Protein AF-A0A8T7JI98-F1 (afdb_monomer_lite)

Secondary structure (DSSP, 8-state):
-HHHHHHHHHHHHH-----TTTHHHHHHHHHHHHHTTSS-TT----------GGGGTT---

pLDDT: mean 91.42, std 11.62, range [51.16, 98.06]

Radius of gyration: 12.27 Å; chains: 1; bounding box: 33×20×26 Å

Structure (mmCIF, N/CA/C/O backbone):
data_AF-A0A8T7JI98-F1
#
_entry.id   AF-A0A8T7JI98-F1
#
loop_
_atom_site.group_PDB
_atom_site.id
_atom_site.type_symbol
_atom_site.label_atom_id
_atom_site.label_alt_id
_atom_site.label_comp_id
_atom_site.label_asym_id
_atom_site.label_entity_id
_atom_site.label_seq_id
_atom_site.pdbx_PDB_ins_code
_atom_site.Cartn_x
_atom_site.Cartn_y
_atom_site.Cartn_z
_atom_site.occupancy
_atom_site.B_iso_or_equiv
_atom_site.auth_seq_id
_atom_site.auth_comp_id
_atom_site.auth_asym_id
_atom_site.auth_atom_id
_atom_site.pdbx_PDB_model_num
ATOM 1 N N . GLN A 1 1 ? 8.627 11.760 -4.395 1.00 62.97 1 GLN A N 1
ATOM 2 C CA . GLN A 1 1 ? 9.216 11.259 -3.139 1.00 62.97 1 GLN A CA 1
ATOM 3 C C . GLN A 1 1 ? 8.277 10.285 -2.429 1.00 62.97 1 GLN A C 1
ATOM 5 O O . GLN A 1 1 ? 8.605 9.113 -2.370 1.00 62.97 1 GLN A O 1
ATOM 10 N N . GLU A 1 2 ? 7.078 10.715 -2.023 1.00 87.94 2 GLU A N 1
ATOM 11 C CA . GLU A 1 2 ? 6.190 9.946 -1.128 1.00 87.94 2 GLU A CA 1
ATOM 12 C C . GLU A 1 2 ? 5.826 8.514 -1.580 1.00 87.94 2 GLU A C 1
ATOM 14 O O . GLU A 1 2 ? 5.873 7.584 -0.780 1.00 87.94 2 GLU A O 1
ATOM 19 N N . LEU A 1 3 ? 5.484 8.300 -2.859 1.00 93.69 3 LEU A N 1
ATOM 20 C CA . LEU A 1 3 ? 5.058 6.973 -3.326 1.00 93.69 3 LEU A CA 1
ATOM 21 C C . LEU A 1 3 ? 6.187 5.930 -3.282 1.00 93.69 3 LEU A C 1
ATOM 23 O O . LEU A 1 3 ? 5.930 4.775 -2.960 1.00 93.69 3 LEU A O 1
ATOM 27 N N . ILE A 1 4 ? 7.421 6.321 -3.609 1.00 93.94 4 ILE A N 1
ATOM 28 C CA . ILE A 1 4 ? 8.562 5.393 -3.610 1.00 93.94 4 ILE A CA 1
ATOM 29 C C . ILE A 1 4 ? 8.919 4.996 -2.178 1.00 93.94 4 ILE A C 1
ATOM 31 O O . ILE A 1 4 ? 9.080 3.812 -1.902 1.00 93.94 4 ILE A O 1
ATOM 35 N N . GLU A 1 5 ? 8.948 5.961 -1.259 1.00 95.69 5 GLU A N 1
ATOM 36 C CA . GLU A 1 5 ? 9.170 5.704 0.170 1.00 95.69 5 GLU A CA 1
ATOM 37 C C . GLU A 1 5 ? 8.085 4.785 0.744 1.00 95.69 5 GLU A C 1
ATOM 39 O O . GLU A 1 5 ? 8.382 3.844 1.477 1.00 95.69 5 GLU A O 1
ATOM 44 N N . PHE A 1 6 ? 6.823 4.998 0.357 1.00 96.44 6 PHE A N 1
ATOM 45 C CA . PHE A 1 6 ? 5.729 4.106 0.729 1.00 96.44 6 PHE A CA 1
ATOM 46 C C . PHE A 1 6 ? 5.928 2.685 0.193 1.00 96.44 6 PHE A C 1
ATOM 48 O O . PHE A 1 6 ? 5.743 1.723 0.934 1.00 96.44 6 PHE A O 1
ATOM 55 N N . ILE A 1 7 ? 6.312 2.534 -1.077 1.00 95.44 7 ILE A N 1
ATOM 56 C CA . ILE A 1 7 ? 6.567 1.219 -1.675 1.00 95.44 7 ILE A CA 1
ATOM 57 C C . ILE A 1 7 ? 7.707 0.501 -0.940 1.00 95.44 7 ILE A C 1
ATOM 59 O O . ILE A 1 7 ? 7.554 -0.667 -0.589 1.00 95.44 7 ILE A O 1
ATOM 63 N N . GLN A 1 8 ? 8.807 1.201 -0.648 1.00 94.81 8 GLN A N 1
ATOM 64 C CA . GLN A 1 8 ? 9.940 0.657 0.109 1.00 94.81 8 GLN A CA 1
ATOM 65 C C . GLN A 1 8 ? 9.537 0.242 1.528 1.00 94.81 8 GLN A C 1
ATOM 67 O O . GLN A 1 8 ? 9.944 -0.821 2.000 1.00 94.81 8 GLN A O 1
ATOM 72 N N . LEU A 1 9 ? 8.707 1.046 2.200 1.00 96.88 9 LEU A N 1
ATOM 73 C CA . LEU A 1 9 ? 8.158 0.713 3.513 1.00 96.88 9 LEU A CA 1
ATOM 74 C C . LEU A 1 9 ? 7.309 -0.561 3.448 1.00 96.88 9 LEU A C 1
ATOM 76 O O . LEU A 1 9 ? 7.490 -1.458 4.264 1.00 96.88 9 LEU A O 1
ATOM 80 N N . VAL A 1 10 ? 6.407 -0.673 2.470 1.00 97.00 10 VAL A N 1
ATOM 81 C CA . VAL A 1 10 ? 5.564 -1.867 2.305 1.00 97.00 10 VAL A CA 1
ATOM 82 C C . VAL A 1 10 ? 6.413 -3.107 2.038 1.00 97.00 10 VAL A C 1
ATOM 84 O O . VAL A 1 10 ? 6.175 -4.144 2.661 1.00 97.00 10 VAL A O 1
ATOM 87 N N . GLU A 1 11 ? 7.416 -3.014 1.164 1.00 96.38 11 GLU A N 1
ATOM 88 C CA . GLU A 1 11 ? 8.325 -4.130 0.895 1.00 96.38 11 GLU A CA 1
ATOM 89 C C . GLU A 1 11 ? 9.102 -4.531 2.154 1.00 96.38 11 GLU A C 1
ATOM 91 O O . GLU A 1 11 ? 9.174 -5.716 2.470 1.00 96.38 11 GLU A O 1
ATOM 96 N N . THR A 1 12 ? 9.600 -3.559 2.921 1.00 97.69 12 THR A N 1
ATOM 97 C CA . THR A 1 12 ? 10.346 -3.812 4.164 1.00 97.69 12 THR A CA 1
ATOM 98 C C . THR A 1 12 ? 9.480 -4.488 5.230 1.00 97.69 12 THR A C 1
ATOM 100 O O . THR A 1 12 ? 9.912 -5.455 5.852 1.00 97.69 12 THR A O 1
ATOM 103 N N . GLU A 1 13 ? 8.246 -4.021 5.426 1.00 97.88 13 GLU A N 1
ATOM 104 C CA . GLU A 1 13 ? 7.362 -4.506 6.495 1.00 97.88 13 GLU A CA 1
ATOM 105 C C . GLU A 1 13 ? 6.655 -5.825 6.150 1.00 97.88 13 GLU A C 1
ATOM 107 O O . GLU A 1 13 ? 6.266 -6.581 7.041 1.00 97.88 13 GLU A O 1
ATOM 112 N N . THR A 1 14 ? 6.440 -6.106 4.861 1.00 96.56 14 THR A N 1
ATOM 113 C CA . THR A 1 14 ? 5.557 -7.208 4.428 1.00 96.56 14 THR A CA 1
ATOM 114 C C . THR A 1 14 ? 6.183 -8.170 3.423 1.00 96.56 14 THR A C 1
ATOM 116 O O . THR A 1 14 ? 5.578 -9.197 3.115 1.00 96.56 14 THR A O 1
ATOM 119 N N . ASN A 1 15 ? 7.372 -7.858 2.895 1.00 95.88 15 ASN A N 1
ATOM 120 C CA . ASN A 1 15 ? 8.011 -8.560 1.777 1.00 95.88 15 ASN A CA 1
ATOM 121 C C . ASN A 1 15 ? 7.159 -8.575 0.483 1.00 95.88 15 ASN A C 1
ATOM 123 O O . ASN A 1 15 ? 7.393 -9.379 -0.424 1.00 95.88 15 ASN A O 1
ATOM 127 N N . LEU A 1 16 ? 6.154 -7.691 0.385 1.00 95.62 16 LEU A N 1
ATOM 128 C CA . LEU A 1 16 ? 5.337 -7.487 -0.808 1.00 95.62 16 LEU A CA 1
ATOM 129 C C . LEU A 1 16 ? 5.978 -6.426 -1.702 1.00 95.62 16 LEU A C 1
ATOM 131 O O . LEU A 1 16 ? 5.995 -5.244 -1.370 1.00 95.62 16 LEU A O 1
ATOM 135 N N . LYS A 1 17 ? 6.447 -6.848 -2.873 1.00 95.31 17 LYS A N 1
ATOM 136 C CA . LYS A 1 17 ? 6.949 -5.934 -3.904 1.00 95.31 17 LYS A CA 1
ATOM 137 C C . LYS A 1 17 ? 5.784 -5.300 -4.647 1.00 95.31 17 LYS A C 1
ATOM 139 O O . LYS A 1 17 ? 4.908 -6.030 -5.089 1.00 95.31 17 LYS A O 1
ATOM 144 N N . LEU A 1 18 ? 5.809 -3.983 -4.840 1.00 95.62 18 LEU A N 1
ATOM 145 C CA . LEU A 1 18 ? 4.785 -3.224 -5.565 1.00 95.62 18 LEU A CA 1
ATOM 146 C C . LEU A 1 18 ? 5.440 -2.342 -6.620 1.00 95.62 18 LEU A C 1
ATOM 148 O O . LEU A 1 18 ? 6.377 -1.624 -6.309 1.00 95.62 18 LEU A O 1
ATOM 152 N N . ASP A 1 19 ? 4.934 -2.341 -7.846 1.00 94.19 19 ASP A N 1
ATOM 153 C CA . ASP A 1 19 ? 5.461 -1.505 -8.924 1.00 94.19 19 ASP A CA 1
ATOM 154 C C . ASP A 1 19 ? 5.038 -0.024 -8.796 1.00 94.19 19 ASP A C 1
ATOM 156 O O . ASP A 1 19 ?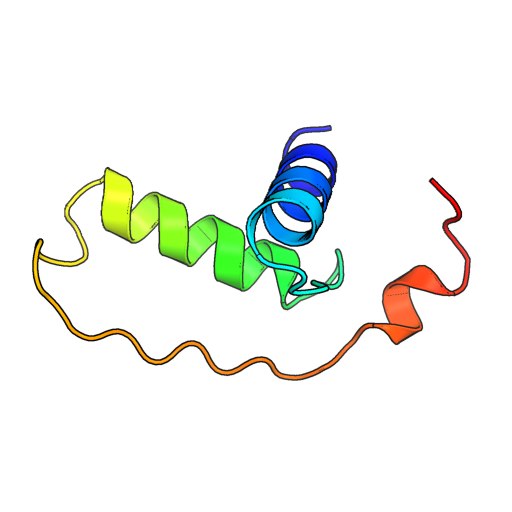 3.923 0.270 -8.351 1.00 94.19 19 ASP A O 1
ATOM 160 N N . PRO A 1 20 ? 5.877 0.932 -9.231 1.00 92.81 20 PRO A N 1
ATOM 161 C CA . PRO A 1 20 ? 5.588 2.360 -9.083 1.00 92.81 20 PRO A CA 1
ATOM 162 C C . PRO A 1 20 ? 4.525 2.873 -10.068 1.00 92.81 20 PRO A C 1
ATOM 164 O O . PRO A 1 20 ? 4.014 3.989 -9.920 1.00 92.81 20 PRO A O 1
ATOM 167 N N . VAL A 1 21 ? 4.172 2.087 -11.089 1.00 92.75 21 VAL A N 1
ATOM 168 C CA . VAL A 1 21 ? 3.246 2.499 -12.148 1.00 92.75 21 VAL A CA 1
ATOM 169 C C . VAL A 1 21 ? 1.798 2.226 -11.740 1.00 92.75 21 VAL A C 1
ATOM 171 O O . VAL A 1 21 ? 0.967 3.130 -11.895 1.00 92.75 21 VAL A O 1
ATOM 174 N N . TYR A 1 22 ? 1.513 1.045 -11.177 1.00 94.62 22 TYR A N 1
ATOM 175 C CA . TYR A 1 22 ? 0.165 0.552 -10.882 1.00 94.62 22 TYR A CA 1
ATOM 176 C C . TYR A 1 22 ? -0.023 0.080 -9.438 1.00 94.62 22 TYR A C 1
ATOM 178 O O . TYR A 1 22 ? -0.748 0.724 -8.675 1.00 94.62 22 TYR A O 1
ATOM 186 N N . THR A 1 23 ? 0.578 -1.048 -9.052 1.00 97.00 23 THR A N 1
ATOM 187 C CA . THR A 1 23 ? 0.255 -1.730 -7.786 1.00 97.00 23 THR A CA 1
ATOM 188 C C . THR A 1 23 ? 0.650 -0.904 -6.565 1.00 97.00 23 THR A C 1
ATOM 190 O O . THR A 1 23 ? -0.110 -0.872 -5.599 1.00 97.00 23 THR A O 1
ATOM 193 N N . GLY A 1 24 ? 1.734 -0.128 -6.638 1.00 96.12 24 GLY A N 1
ATOM 194 C CA . GLY A 1 24 ? 2.125 0.833 -5.607 1.00 96.12 24 GLY A CA 1
ATOM 195 C C . GLY A 1 24 ? 1.067 1.906 -5.367 1.00 96.12 24 GLY A C 1
ATOM 196 O O . GLY A 1 24 ? 0.679 2.150 -4.227 1.00 96.12 24 GLY A O 1
ATOM 197 N N . LYS A 1 25 ? 0.522 2.500 -6.436 1.00 96.50 25 LYS A N 1
ATOM 198 C CA . LYS A 1 25 ? -0.538 3.522 -6.334 1.00 96.50 25 LYS A CA 1
ATOM 199 C C . LYS A 1 25 ? -1.839 2.938 -5.798 1.00 96.50 25 LYS A C 1
ATOM 201 O O . LYS A 1 25 ? -2.495 3.560 -4.966 1.00 96.50 25 LYS A O 1
ATOM 206 N N . ALA A 1 26 ? -2.207 1.746 -6.267 1.00 97.75 26 ALA A N 1
ATOM 207 C CA . ALA A 1 26 ? -3.411 1.063 -5.813 1.00 97.75 26 ALA A CA 1
ATOM 208 C C . ALA A 1 26 ? -3.330 0.726 -4.317 1.00 97.75 26 ALA A C 1
ATOM 210 O O . ALA A 1 26 ? -4.285 0.962 -3.579 1.00 97.75 26 ALA A O 1
ATOM 211 N N . PHE A 1 27 ? -2.181 0.224 -3.857 1.00 97.88 27 PHE A N 1
ATOM 212 C CA . PHE A 1 27 ? -1.973 -0.102 -2.450 1.00 97.88 27 PHE A CA 1
ATOM 213 C C . PHE A 1 27 ? -1.888 1.156 -1.573 1.00 97.88 27 PHE A C 1
ATOM 215 O O . PHE A 1 27 ? -2.472 1.186 -0.492 1.00 97.88 27 PHE A O 1
ATOM 222 N N . TYR A 1 28 ? -1.249 2.225 -2.064 1.00 97.62 28 TYR A N 1
ATOM 223 C CA . TYR A 1 28 ? -1.217 3.528 -1.394 1.00 97.62 28 TYR A CA 1
ATOM 224 C C . TYR A 1 28 ? -2.639 4.059 -1.164 1.00 97.62 28 TYR A C 1
ATOM 226 O O . TYR A 1 28 ? -3.016 4.369 -0.033 1.00 97.62 28 TYR A O 1
ATOM 234 N N . ALA A 1 29 ? -3.464 4.092 -2.217 1.00 97.19 29 ALA A N 1
ATOM 235 C CA . ALA A 1 29 ? -4.852 4.536 -2.116 1.00 97.19 29 ALA A CA 1
ATOM 236 C C . ALA A 1 29 ? -5.669 3.648 -1.167 1.00 97.19 29 ALA A C 1
ATOM 238 O O . ALA A 1 29 ? -6.463 4.156 -0.382 1.00 97.19 29 ALA A O 1
ATOM 239 N N . LEU A 1 30 ? -5.456 2.330 -1.187 1.00 97.69 30 LEU A N 1
ATOM 240 C CA . LEU A 1 30 ? -6.118 1.417 -0.259 1.00 97.69 30 LEU A CA 1
ATOM 241 C C . LEU A 1 30 ? -5.794 1.753 1.212 1.00 97.69 30 LEU A C 1
ATOM 243 O O . LEU A 1 30 ? -6.699 1.785 2.048 1.00 97.69 30 LEU A O 1
ATOM 247 N N . VAL A 1 31 ? -4.528 2.029 1.535 1.00 96.31 31 VAL A N 1
ATOM 248 C CA . VAL A 1 31 ? -4.116 2.434 2.890 1.00 96.31 31 VAL A CA 1
ATOM 249 C C . VAL A 1 31 ? -4.744 3.772 3.285 1.00 96.31 31 VAL A C 1
ATOM 251 O O . VAL A 1 31 ? -5.204 3.911 4.419 1.00 96.31 31 VAL A O 1
ATOM 254 N N . ASP A 1 32 ? -4.823 4.734 2.367 1.00 96.50 32 ASP A N 1
ATOM 255 C CA . ASP A 1 32 ? -5.484 6.023 2.610 1.00 96.50 32 ASP A CA 1
ATOM 256 C C . ASP A 1 32 ? -6.998 5.871 2.862 1.00 96.50 32 ASP A C 1
ATOM 258 O O . ASP A 1 32 ? -7.557 6.455 3.794 1.00 96.50 32 ASP A O 1
ATOM 262 N N . LEU A 1 33 ? -7.672 4.992 2.111 1.00 97.62 33 LEU A N 1
ATOM 263 C CA . LEU A 1 33 ? -9.085 4.658 2.335 1.00 97.62 33 LEU A CA 1
ATOM 264 C C . LEU A 1 33 ? -9.324 4.017 3.710 1.00 97.62 33 LEU A C 1
ATOM 266 O O . LEU A 1 33 ? -10.325 4.320 4.361 1.00 97.62 33 LEU A O 1
ATOM 270 N N . MET A 1 34 ? -8.406 3.167 4.179 1.00 96.88 34 MET A N 1
ATOM 271 C CA . MET A 1 34 ? -8.473 2.603 5.531 1.00 96.88 34 MET A CA 1
ATOM 272 C C . MET A 1 34 ? -8.228 3.665 6.613 1.00 96.88 34 MET A C 1
ATOM 274 O O . MET A 1 34 ? -8.963 3.717 7.597 1.00 96.88 34 MET A O 1
ATOM 278 N N . LYS A 1 35 ? -7.232 4.543 6.434 1.00 95.31 35 LYS A N 1
ATOM 279 C CA . LYS A 1 35 ? -6.907 5.621 7.390 1.00 95.31 35 LYS A CA 1
ATOM 280 C C . LYS A 1 35 ? -8.021 6.660 7.506 1.00 95.31 35 LYS A C 1
ATOM 282 O O . LYS A 1 35 ? -8.303 7.129 8.604 1.00 95.31 35 LYS A O 1
ATOM 287 N N . SER A 1 36 ? -8.663 6.996 6.390 1.00 97.31 36 SER A N 1
ATOM 288 C CA . SER A 1 36 ? -9.788 7.938 6.346 1.00 97.31 36 SER A CA 1
ATOM 289 C C . SER A 1 36 ? -11.110 7.350 6.854 1.00 97.31 36 SER A C 1
ATOM 291 O O . SER A 1 36 ? -12.099 8.075 6.935 1.00 97.31 36 SER A O 1
ATOM 293 N N . GLY A 1 37 ? -11.152 6.055 7.189 1.00 97.25 37 GLY A N 1
ATOM 294 C CA . GLY A 1 37 ? -12.367 5.378 7.646 1.00 97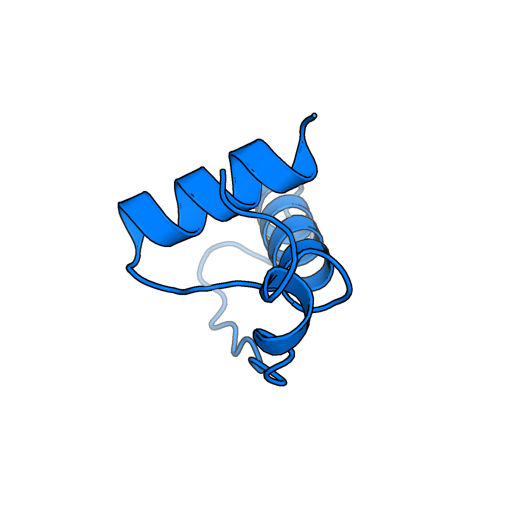.25 37 GLY A CA 1
ATOM 295 C C . GLY A 1 37 ? -13.401 5.137 6.544 1.00 97.25 37 GLY A C 1
ATOM 296 O O . GLY A 1 37 ? -14.535 4.794 6.848 1.00 97.25 37 GLY A O 1
ATOM 297 N N . LYS A 1 38 ? -13.033 5.297 5.264 1.00 98.06 38 LYS A N 1
ATOM 298 C CA . LYS A 1 38 ? -13.895 4.9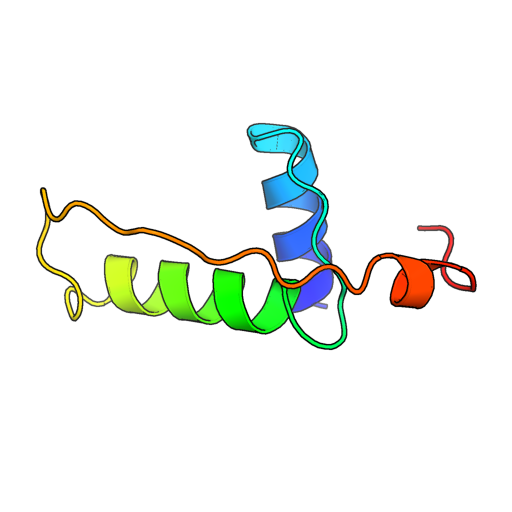25 4.126 1.00 98.06 38 LYS A CA 1
ATOM 299 C C . LYS A 1 38 ? -14.029 3.411 3.965 1.00 98.06 38 LYS A C 1
ATOM 301 O O . LYS A 1 38 ? -14.968 2.944 3.329 1.00 98.06 38 LYS A O 1
ATOM 306 N N . ILE A 1 39 ? -13.073 2.662 4.508 1.00 97.81 39 ILE A N 1
ATOM 307 C CA . ILE A 1 39 ? -13.181 1.224 4.740 1.00 97.81 39 ILE A CA 1
ATOM 308 C C . ILE A 1 39 ? -13.303 1.024 6.248 1.00 97.81 39 ILE A C 1
ATOM 310 O O . ILE A 1 39 ? -12.401 1.403 6.998 1.00 97.81 39 ILE A O 1
ATOM 314 N N . ASP A 1 40 ? -14.406 0.416 6.682 1.00 96.88 40 ASP A N 1
ATOM 315 C CA . ASP A 1 40 ? -14.698 0.225 8.101 1.00 96.88 40 ASP A CA 1
ATOM 316 C C . ASP A 1 40 ? -13.652 -0.665 8.783 1.00 96.88 40 ASP A C 1
ATOM 318 O O . ASP A 1 40 ? -13.214 -1.692 8.246 1.00 96.88 40 ASP A O 1
ATOM 322 N N . LYS A 1 41 ? -13.289 -0.309 10.020 1.00 96.00 41 LYS A N 1
ATOM 323 C CA . LYS A 1 41 ? -12.385 -1.111 10.852 1.00 96.00 41 LYS A CA 1
ATOM 324 C C . LYS A 1 41 ? -12.951 -2.523 11.043 1.00 96.00 41 LYS A C 1
ATOM 326 O O . LYS A 1 41 ? -14.100 -2.693 11.430 1.00 96.00 41 LYS A O 1
ATOM 331 N N . GLY A 1 42 ? -12.112 -3.537 10.832 1.00 96.12 42 GLY A N 1
ATOM 332 C CA . GLY A 1 42 ? -12.505 -4.949 10.928 1.00 96.12 42 GLY A CA 1
ATOM 333 C C . GLY A 1 42 ? -13.009 -5.557 9.615 1.00 96.12 42 GLY A C 1
ATOM 334 O O . GLY A 1 42 ? -13.231 -6.768 9.561 1.00 96.12 42 GLY A O 1
ATOM 335 N N . SER A 1 43 ? -13.131 -4.762 8.547 1.00 97.50 43 SER A N 1
ATOM 336 C CA . SER A 1 43 ? -13.414 -5.269 7.202 1.00 97.50 43 SER A CA 1
ATOM 337 C C . SER A 1 43 ? -12.331 -6.238 6.723 1.00 97.50 43 SER A C 1
ATOM 339 O O . SER A 1 43 ? -11.140 -6.040 6.964 1.00 97.50 43 SER A O 1
ATOM 341 N N . ARG A 1 44 ? -12.739 -7.273 5.982 1.00 97.44 44 ARG A N 1
ATOM 342 C CA . ARG A 1 44 ? -11.814 -8.139 5.241 1.00 97.44 44 ARG A CA 1
ATOM 343 C C . ARG A 1 44 ? -11.628 -7.578 3.838 1.00 97.44 44 ARG A C 1
ATOM 345 O O . ARG A 1 44 ? -12.585 -7.520 3.073 1.00 97.44 44 ARG A O 1
ATOM 352 N N . VAL A 1 45 ? -10.402 -7.193 3.504 1.00 96.81 45 VAL A N 1
ATOM 353 C CA . VAL A 1 45 ? -10.057 -6.626 2.196 1.00 96.81 45 VAL A CA 1
ATOM 354 C C . VAL A 1 45 ? -9.219 -7.628 1.409 1.00 96.81 45 VAL A C 1
ATOM 356 O O . VAL A 1 45 ? -8.217 -8.129 1.914 1.00 96.81 45 VAL A O 1
ATOM 359 N N . LEU A 1 46 ? -9.613 -7.896 0.162 1.00 97.50 46 LEU A N 1
ATOM 360 C CA . LEU A 1 46 ? -8.792 -8.620 -0.806 1.00 97.50 46 LEU A CA 1
ATOM 361 C C . LEU A 1 46 ? -8.131 -7.611 -1.747 1.00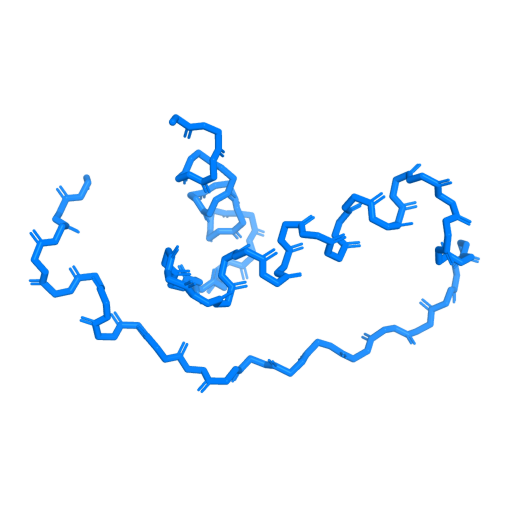 97.50 46 LEU A C 1
ATOM 363 O O . LEU A 1 46 ? -8.807 -6.980 -2.557 1.00 97.50 46 LEU A O 1
ATOM 367 N N . PHE A 1 47 ? -6.811 -7.478 -1.655 1.00 97.50 47 PHE A N 1
ATOM 368 C CA . PHE A 1 47 ? -6.034 -6.714 -2.623 1.00 97.50 47 PHE A CA 1
ATOM 369 C C . PHE A 1 47 ? -5.588 -7.629 -3.769 1.00 97.50 47 PHE A C 1
ATOM 371 O O . PHE A 1 47 ? -4.916 -8.634 -3.539 1.00 97.50 47 PHE A O 1
ATOM 378 N N . LEU A 1 48 ? -5.954 -7.288 -5.006 1.00 97.38 48 LEU A N 1
ATOM 379 C CA . LEU A 1 48 ? -5.518 -8.023 -6.192 1.00 97.38 48 LEU A CA 1
ATOM 380 C C . LEU A 1 48 ? -4.198 -7.449 -6.706 1.00 97.38 48 LEU A C 1
ATOM 382 O O . LEU A 1 48 ? -4.166 -6.399 -7.346 1.00 97.38 48 LEU A O 1
ATOM 386 N N . HIS A 1 49 ? -3.107 -8.164 -6.445 1.00 96.44 49 HIS A N 1
ATOM 387 C CA . HIS A 1 49 ? -1.787 -7.797 -6.937 1.00 96.44 49 HIS A CA 1
ATOM 388 C C . HIS A 1 49 ? -1.634 -8.172 -8.424 1.00 96.44 49 HIS A C 1
ATOM 390 O O . HIS A 1 49 ? -1.313 -9.311 -8.760 1.00 96.44 49 HIS A O 1
ATOM 396 N N . THR A 1 50 ? -1.835 -7.211 -9.329 1.00 96.25 50 THR A N 1
ATOM 397 C CA . THR A 1 50 ? -1.881 -7.444 -10.788 1.00 96.25 50 THR A CA 1
ATOM 398 C C . THR A 1 50 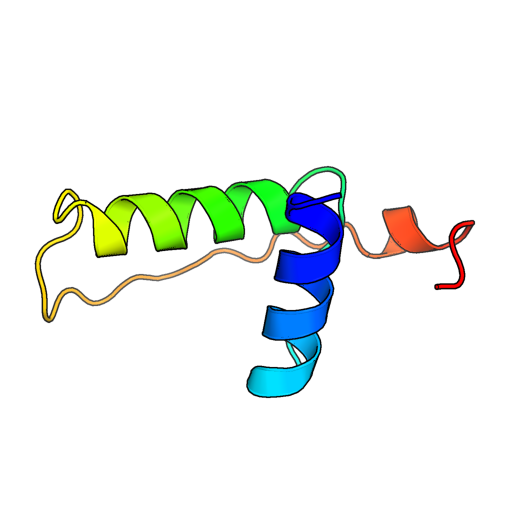? -0.519 -7.670 -11.463 1.00 96.25 50 THR A C 1
ATOM 400 O O . THR A 1 50 ? -0.470 -7.910 -12.669 1.00 96.25 50 THR A O 1
ATOM 403 N N . GLY A 1 51 ? 0.590 -7.637 -10.717 1.00 93.56 51 GLY A N 1
ATOM 404 C CA . GLY A 1 51 ? 1.945 -7.850 -11.238 1.00 93.56 51 GLY A CA 1
ATOM 405 C C . GLY A 1 51 ? 2.674 -6.527 -11.464 1.00 93.56 51 GLY A C 1
ATOM 406 O O . GLY A 1 51 ? 2.658 -5.676 -10.588 1.00 93.56 51 GLY A O 1
ATOM 407 N N . GLY A 1 52 ? 3.342 -6.361 -12.610 1.00 91.81 52 GLY A N 1
ATOM 408 C CA . GLY A 1 52 ? 3.939 -5.073 -12.996 1.00 91.81 52 GLY A CA 1
ATOM 409 C C . GLY A 1 52 ? 5.374 -4.831 -12.526 1.00 91.81 52 GLY A C 1
ATOM 410 O O . GLY A 1 52 ? 5.962 -3.827 -12.914 1.00 91.81 52 GLY A O 1
ATOM 411 N N . LEU A 1 53 ? 5.986 -5.759 -11.779 1.00 90.19 53 LEU A N 1
ATOM 412 C CA . LEU A 1 53 ? 7.348 -5.604 -11.236 1.00 90.19 53 LEU A CA 1
ATOM 413 C C . LEU A 1 53 ? 8.422 -5.341 -12.303 1.00 90.19 53 LEU A C 1
ATOM 415 O O . LEU A 1 53 ? 9.478 -4.796 -11.997 1.00 90.19 53 LEU A O 1
ATOM 419 N N . GLN A 1 54 ? 8.158 -5.665 -13.573 1.00 83.94 54 GLN A N 1
ATOM 420 C CA . GLN A 1 54 ? 9.011 -5.251 -14.686 1.00 83.94 54 GLN A CA 1
ATOM 421 C C . GLN A 1 54 ? 9.201 -3.730 -14.802 1.00 83.94 54 GLN A C 1
ATOM 423 O O . GLN A 1 54 ? 10.188 -3.309 -15.398 1.00 83.94 54 GLN A O 1
ATOM 428 N N . GLY A 1 55 ? 8.305 -2.926 -14.220 1.00 73.69 55 GLY A N 1
ATOM 429 C CA . GLY A 1 55 ? 8.440 -1.474 -14.124 1.00 73.69 55 GLY A CA 1
ATOM 430 C C . GLY A 1 55 ? 9.692 -1.025 -13.364 1.00 73.69 55 GLY A C 1
ATOM 431 O O . GLY A 1 55 ? 10.179 0.064 -13.626 1.00 73.69 55 GLY A O 1
ATOM 432 N N . PHE A 1 56 ? 10.270 -1.881 -12.511 1.00 72.19 56 PHE A N 1
ATOM 433 C CA . PHE A 1 56 ? 11.528 -1.606 -11.805 1.00 72.19 56 PHE A CA 1
ATOM 434 C C . PHE A 1 56 ? 12.796 -1.935 -12.589 1.00 72.19 56 PHE A C 1
ATOM 436 O O . PHE A 1 56 ? 13.886 -1.652 -12.109 1.00 72.19 56 PHE A O 1
ATOM 443 N N . ARG A 1 57 ? 12.713 -2.549 -13.778 1.00 66.69 57 ARG A N 1
ATOM 444 C CA . ARG A 1 57 ? 13.913 -3.078 -14.464 1.00 66.69 57 ARG A CA 1
ATOM 445 C C . ARG A 1 57 ? 14.988 -2.030 -14.775 1.00 66.69 57 ARG A C 1
ATOM 447 O O . ARG A 1 57 ? 16.114 -2.428 -15.048 1.00 66.69 57 ARG A O 1
ATOM 454 N N . ASN A 1 58 ? 14.657 -0.741 -14.712 1.00 61.84 58 ASN A N 1
ATOM 455 C CA . ASN A 1 58 ? 15.587 0.357 -14.964 1.00 61.84 58 ASN A CA 1
ATOM 456 C C . ASN A 1 58 ? 15.834 1.263 -13.745 1.00 61.84 58 ASN A C 1
ATOM 458 O O . ASN A 1 58 ? 16.590 2.222 -13.869 1.00 61.84 58 ASN A O 1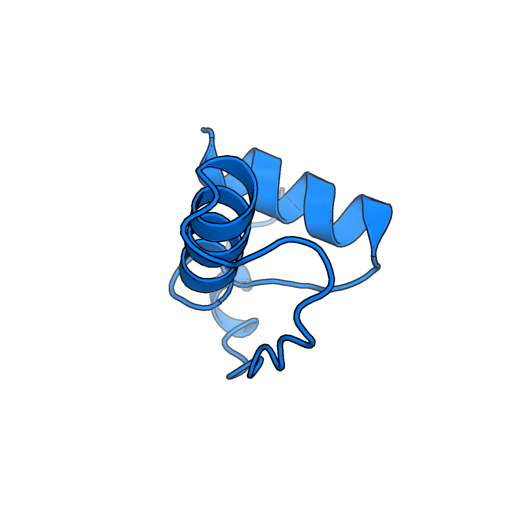
ATOM 462 N N . GLU A 1 59 ? 15.224 0.986 -12.590 1.00 58.34 59 GLU A N 1
ATOM 463 C CA . GLU A 1 59 ? 15.401 1.782 -11.372 1.00 58.34 59 GLU A CA 1
ATOM 464 C C . GLU A 1 59 ? 15.943 0.884 -10.259 1.00 58.34 59 GLU A C 1
ATOM 466 O O . GLU A 1 59 ? 15.204 0.171 -9.583 1.00 58.34 59 GLU A O 1
ATOM 471 N N . SER A 1 60 ? 17.267 0.900 -10.103 1.00 51.16 60 SER A N 1
ATOM 472 C CA . SER A 1 60 ? 17.922 0.433 -8.883 1.00 51.16 60 SER A CA 1
ATOM 473 C C . SER A 1 60 ? 17.857 1.573 -7.868 1.00 51.16 60 SER A C 1
ATOM 475 O O . SER A 1 60 ? 18.433 2.632 -8.122 1.00 51.16 60 SER A O 1
ATOM 477 N N . PHE A 1 61 ? 17.148 1.369 -6.759 1.00 56.75 61 PHE A N 1
ATOM 478 C CA . PHE A 1 61 ? 17.188 2.259 -5.596 1.00 56.75 61 PHE A CA 1
ATOM 479 C C . PHE A 1 61 ? 18.208 1.750 -4.580 1.00 56.75 61 PHE A C 1
ATOM 481 O O . PHE A 1 61 ? 18.270 0.513 -4.392 1.00 56.75 61 PHE A O 1
#

Foldseek 3Di:
DPLVVQQVVCCVVPVDHAASPPRSVVVVVVVVCVVVCVPPPPDDDDDDRPDHNVNCVPPDD

Sequence (61 aa):
QELIEFIQLVETETNLKLDPVYTGKAFYALVDLMKSGKIDKGSRVLFLHTGGLQGFRNESF